Protein AF-A0A511N8W2-F1 (afdb_monomer)

Solvent-accessible surface area (backbone atoms only — not comparable to full-atom values): 8350 Å² total; per-residue (Å²): 138,83,81,77,79,82,70,83,72,68,70,80,70,69,76,50,68,64,41,61,33,32,39,33,55,68,37,48,77,72,57,50,54,57,56,45,70,63,23,81,43,63,38,71,33,42,85,87,65,61,78,80,73,67,73,60,55,53,55,48,32,35,78,76,67,76,49,80,81,80,91,78,64,99,80,51,60,68,64,51,48,52,52,50,51,49,53,48,50,52,52,39,36,77,69,64,48,42,33,37,40,40,39,32,32,58,89,38,92,56,36,35,37,42,25,40,27,49,53,92,48,47,68,59,51,50,51,51,27,62,78,67,74,44,61,75,44,79,54,87,97

Organism: Deinococcus cellulosilyticus (strain DSM 18568 / NBRC 106333 / KACC 11606 / 5516J-15) (NCBI:txid1223518)

pLDDT: mean 73.38, std 18.89, range [29.2, 95.69]

Secondary structure (DSSP, 8-state):
---------------GGGS-EEEEEEE-HHHHHHHHHH-SEEEEE-TT-PPP-HHHHHHHHHHHH--------TT-HHHHHHHHHHHHHHHHHHHT-EEEEEEEESS-TT-EEEEEEEGGGHHHHHHHHHHTT--EEEE--

Radius of gyration: 16.41 Å; Cα contacts (8 Å, |Δi|>4): 184; chains: 1; bounding box: 54×36×40 Å

Sequence (141 aa):
MSAAPFHKLAAVSMRHDHLPTFHIRGISRWQMAYFARLADLHQFFHPAGEEPVLPDLVGYAYRNFDLYTSREQVMASQEQERQLLKQVLERVSLEKTHAIYVLHSKDHQDVGCCCLIKRRWEDEVFRLLEEFDLKREWVRS

Mean predicted aligned error: 10.43 Å

Structure (mmCIF, N/CA/C/O backbone):
data_AF-A0A511N8W2-F1
#
_entry.id   AF-A0A511N8W2-F1
#
loop_
_atom_site.group_PDB
_atom_site.id
_atom_site.type_symbol
_atom_site.label_atom_id
_atom_site.label_alt_id
_atom_site.label_comp_id
_atom_site.label_asym_id
_at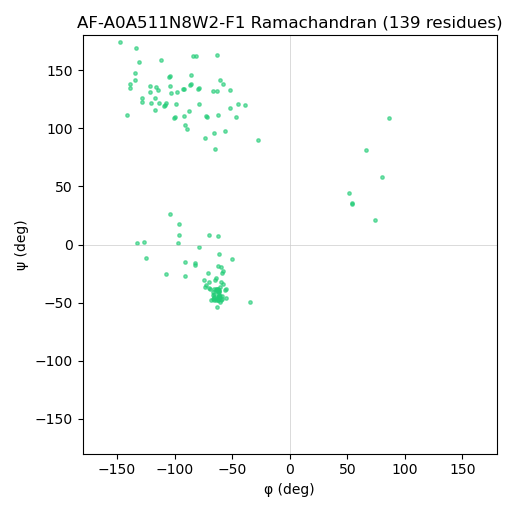om_site.label_entity_id
_atom_site.label_seq_id
_atom_site.pdbx_PDB_ins_code
_atom_site.Cartn_x
_atom_site.Cartn_y
_atom_site.Cartn_z
_atom_site.occupancy
_atom_site.B_iso_or_equiv
_atom_site.auth_seq_id
_atom_site.auth_comp_id
_atom_site.auth_asym_id
_atom_site.auth_atom_id
_atom_site.pdbx_PDB_model_num
ATOM 1 N N . MET A 1 1 ? 42.981 4.349 12.248 1.00 34.69 1 MET A N 1
ATOM 2 C CA . MET A 1 1 ? 41.947 5.344 11.883 1.00 34.69 1 MET A CA 1
ATOM 3 C C . MET A 1 1 ? 40.797 4.571 11.249 1.00 34.69 1 MET A C 1
ATOM 5 O O . MET A 1 1 ? 40.938 4.101 10.137 1.00 34.69 1 MET A O 1
ATOM 9 N N . SER A 1 2 ? 39.924 4.020 12.091 1.00 31.20 2 SER A N 1
ATOM 10 C CA . SER A 1 2 ? 38.540 4.477 12.315 1.00 31.20 2 SER A CA 1
ATOM 11 C C . SER A 1 2 ? 37.634 4.295 11.091 1.00 31.20 2 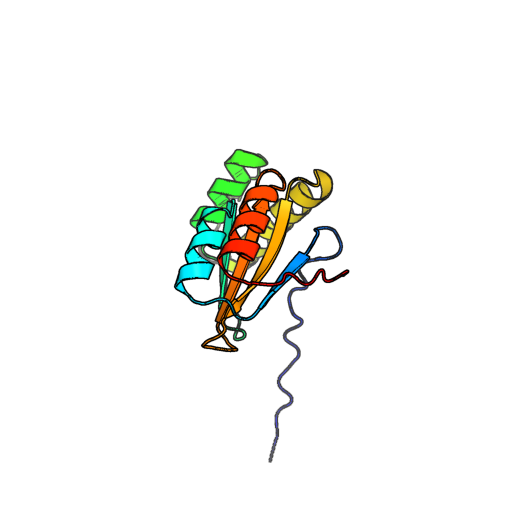SER A C 1
ATOM 13 O O . SER A 1 2 ? 37.387 5.236 10.346 1.00 31.20 2 SER A O 1
ATOM 15 N N . ALA A 1 3 ? 37.136 3.069 10.908 1.00 29.64 3 ALA A N 1
ATOM 16 C CA . ALA A 1 3 ? 35.843 2.843 10.275 1.00 29.64 3 ALA A CA 1
ATOM 17 C C . ALA A 1 3 ? 34.822 2.824 11.418 1.00 29.64 3 ALA A C 1
ATOM 19 O O . ALA A 1 3 ? 34.787 1.878 12.207 1.00 29.64 3 ALA A O 1
ATOM 20 N N . ALA A 1 4 ? 34.078 3.915 11.580 1.00 29.89 4 ALA A N 1
ATOM 21 C CA . ALA A 1 4 ? 32.999 3.966 12.553 1.00 29.89 4 ALA A CA 1
ATOM 22 C C . ALA A 1 4 ? 31.925 2.932 12.156 1.00 29.89 4 ALA A C 1
ATOM 24 O O . ALA A 1 4 ? 31.537 2.886 10.985 1.00 29.89 4 ALA A O 1
ATOM 25 N N . PRO A 1 5 ? 31.439 2.098 13.091 1.00 36.22 5 PRO A N 1
ATOM 26 C CA . PRO A 1 5 ? 30.315 1.221 12.828 1.00 36.22 5 PRO A CA 1
ATOM 27 C C . PRO A 1 5 ? 29.076 2.111 12.765 1.00 36.22 5 PRO A C 1
ATOM 29 O O . PRO A 1 5 ? 28.664 2.679 13.777 1.00 36.22 5 PRO A O 1
ATOM 32 N N . PHE A 1 6 ? 28.503 2.292 11.575 1.00 34.84 6 PHE A N 1
ATOM 33 C CA . PHE A 1 6 ? 27.234 2.997 11.461 1.00 34.84 6 PHE A CA 1
ATOM 34 C C . PHE A 1 6 ? 26.186 2.203 12.226 1.00 34.84 6 PHE A C 1
ATOM 36 O O . PHE A 1 6 ? 25.864 1.053 11.921 1.00 34.84 6 PHE A O 1
ATOM 43 N N . HIS A 1 7 ? 25.758 2.829 13.313 1.00 29.20 7 HIS A N 1
ATOM 44 C CA . HIS A 1 7 ? 24.787 2.318 14.241 1.00 29.20 7 HIS A CA 1
ATOM 45 C C . HIS A 1 7 ? 23.534 1.885 13.492 1.00 29.20 7 HIS A C 1
ATOM 47 O O . HIS A 1 7 ? 22.987 2.628 12.682 1.00 29.20 7 HIS A O 1
ATOM 53 N N . LYS A 1 8 ? 23.084 0.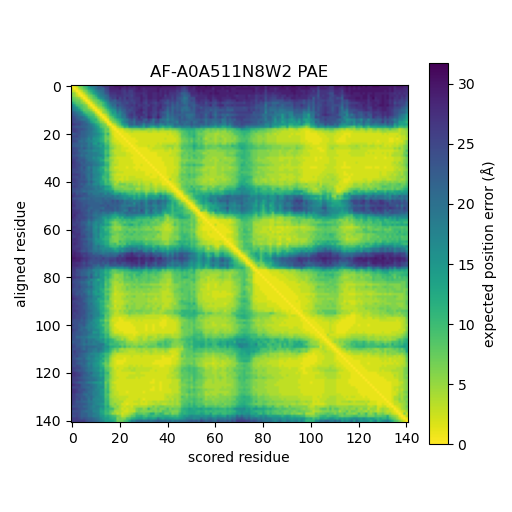679 13.846 1.00 33.81 8 LYS A N 1
ATOM 54 C CA . LYS A 1 8 ? 21.688 0.252 13.884 1.00 33.81 8 LYS A CA 1
ATOM 55 C C . LYS A 1 8 ? 20.757 1.448 14.134 1.00 33.81 8 LYS A C 1
ATOM 57 O O . LYS A 1 8 ? 20.400 1.725 15.276 1.00 33.81 8 LYS A O 1
ATOM 62 N N . LEU A 1 9 ? 20.295 2.100 13.075 1.00 32.97 9 LEU A N 1
ATOM 63 C CA . LEU A 1 9 ? 18.921 2.560 13.061 1.00 32.97 9 LEU A CA 1
ATOM 64 C C . LEU A 1 9 ? 18.140 1.279 12.854 1.00 32.97 9 LEU A C 1
ATOM 66 O O . LEU A 1 9 ? 18.016 0.772 11.741 1.00 32.97 9 LEU A O 1
ATOM 70 N N . ALA A 1 10 ? 17.756 0.672 13.978 1.00 31.11 10 ALA A N 1
ATOM 71 C CA . ALA A 1 10 ? 16.699 -0.308 13.981 1.00 31.11 10 ALA A CA 1
ATOM 72 C C . ALA A 1 10 ? 15.583 0.321 13.156 1.00 31.11 10 ALA A C 1
ATOM 74 O O . ALA A 1 10 ? 15.020 1.341 13.559 1.00 31.11 10 ALA A O 1
ATOM 75 N N . ALA A 1 11 ? 15.364 -0.241 11.964 1.00 36.97 11 ALA A N 1
ATOM 76 C CA . ALA A 1 11 ? 14.157 -0.033 11.206 1.00 36.97 11 ALA A CA 1
ATOM 77 C C . ALA A 1 11 ? 13.044 -0.017 12.244 1.00 36.97 11 ALA A C 1
ATOM 79 O O . ALA A 1 11 ? 12.933 -0.964 13.032 1.00 36.97 11 ALA A O 1
ATOM 80 N N . VAL A 1 12 ? 12.305 1.090 12.332 1.00 35.72 12 VAL A N 1
ATOM 81 C CA . VAL A 1 12 ? 11.017 1.055 13.005 1.00 35.72 12 VAL A CA 1
ATOM 82 C C . VAL A 1 12 ? 10.282 -0.026 12.244 1.00 35.72 12 VAL A C 1
ATOM 84 O O . VAL A 1 12 ? 9.847 0.180 11.114 1.00 35.72 12 VAL A O 1
ATOM 87 N N . SER A 1 13 ? 10.298 -1.230 12.806 1.00 35.91 13 SER A N 1
ATOM 88 C CA . SER A 1 13 ? 9.589 -2.356 12.265 1.00 35.91 13 SER A CA 1
ATOM 89 C C . SER A 1 13 ? 8.152 -1.920 12.435 1.00 35.91 13 SER A C 1
ATOM 91 O O . SER A 1 13 ? 7.585 -2.026 13.525 1.00 35.91 13 SER A O 1
ATOM 93 N N . MET A 1 14 ? 7.570 -1.360 11.370 1.00 39.72 14 MET A N 1
ATOM 94 C CA . MET A 1 14 ? 6.146 -1.520 11.171 1.00 39.72 14 MET A CA 1
ATOM 95 C C . MET A 1 14 ? 5.929 -2.999 11.453 1.00 39.72 14 MET A C 1
ATO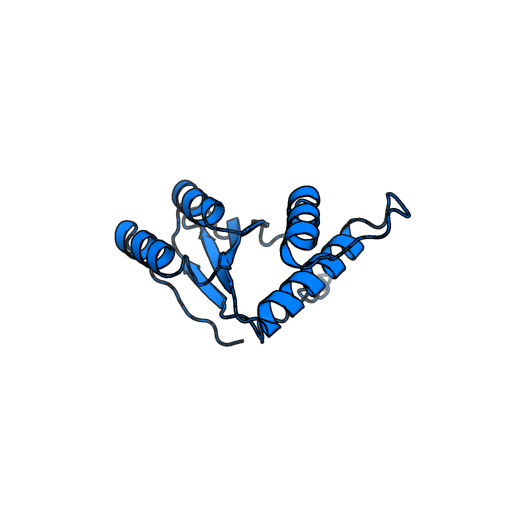M 97 O O . MET A 1 14 ? 6.636 -3.840 10.890 1.00 39.72 14 MET A O 1
ATOM 101 N N . ARG A 1 15 ? 5.095 -3.324 12.438 1.00 42.50 15 ARG A N 1
ATOM 102 C CA . ARG A 1 15 ? 4.685 -4.708 12.644 1.00 42.50 15 ARG A CA 1
ATOM 103 C C . ARG A 1 15 ? 3.880 -5.079 11.400 1.00 42.50 15 ARG A C 1
ATOM 105 O O . ARG A 1 15 ? 2.662 -4.938 11.373 1.00 42.50 15 ARG A O 1
ATOM 112 N N . HIS A 1 16 ? 4.598 -5.439 10.338 1.00 46.62 16 HIS A N 1
ATOM 113 C CA . HIS A 1 16 ? 4.084 -6.001 9.098 1.00 46.62 16 HIS A CA 1
ATOM 114 C C . HIS A 1 16 ? 3.343 -7.314 9.394 1.00 46.62 16 HIS A C 1
ATOM 116 O O . HIS A 1 16 ? 2.461 -7.697 8.635 1.00 46.62 16 HIS A O 1
ATOM 122 N N . ASP A 1 17 ? 3.616 -7.902 10.562 1.00 51.97 17 ASP A N 1
ATOM 123 C CA . ASP A 1 17 ? 3.130 -9.158 11.129 1.00 51.97 17 ASP A CA 1
ATOM 124 C C . ASP A 1 17 ? 1.599 -9.342 11.105 1.00 51.97 17 ASP A C 1
ATOM 126 O O . ASP A 1 17 ? 1.106 -10.440 11.370 1.00 51.97 17 ASP A O 1
ATOM 130 N N . HIS A 1 18 ? 0.804 -8.301 10.829 1.00 59.19 18 HIS A N 1
ATOM 131 C CA . HIS A 1 18 ? -0.659 -8.412 10.819 1.00 59.19 18 HIS A CA 1
ATOM 132 C C . HIS A 1 18 ? -1.361 -7.968 9.532 1.00 59.19 18 HIS A C 1
ATOM 134 O O . HIS A 1 18 ? -2.545 -8.270 9.367 1.00 59.19 18 HIS A O 1
ATOM 140 N N . LEU A 1 19 ? -0.670 -7.300 8.603 1.00 74.06 19 LEU A N 1
ATOM 141 C CA . LEU A 1 19 ? -1.269 -6.882 7.335 1.00 74.06 19 LEU A CA 1
ATOM 142 C C . LEU A 1 19 ? -0.619 -7.615 6.162 1.00 74.06 19 LEU A C 1
ATOM 144 O O . LEU A 1 19 ? 0.610 -7.644 6.069 1.00 74.06 19 LEU A O 1
ATOM 148 N N . PRO A 1 20 ? -1.413 -8.164 5.220 1.00 83.62 20 PRO A N 1
ATOM 149 C CA . PRO A 1 20 ? -0.864 -8.688 3.978 1.00 83.62 20 PRO A CA 1
ATOM 150 C C . PRO A 1 20 ? 0.015 -7.627 3.310 1.00 83.62 20 PRO A C 1
ATOM 152 O O . PRO A 1 20 ? -0.470 -6.547 2.973 1.00 83.62 20 PRO A O 1
ATOM 155 N N . THR A 1 21 ? 1.305 -7.928 3.161 1.00 85.50 21 THR A N 1
ATOM 156 C CA . THR A 1 21 ? 2.289 -7.028 2.556 1.00 85.50 21 THR A CA 1
ATOM 157 C C . THR A 1 21 ? 2.788 -7.636 1.249 1.00 85.50 21 THR A C 1
ATOM 159 O O . THR A 1 21 ? 3.320 -8.748 1.226 1.00 85.50 21 THR A O 1
ATOM 162 N N . PHE A 1 22 ? 2.610 -6.912 0.148 1.00 88.44 22 PHE A N 1
ATOM 163 C CA . PHE A 1 22 ? 2.998 -7.339 -1.192 1.00 88.44 22 PHE A CA 1
ATOM 164 C C . PHE A 1 22 ? 4.069 -6.417 -1.753 1.00 88.44 22 PHE A C 1
ATOM 166 O O . PHE A 1 22 ? 3.957 -5.198 -1.668 1.00 88.44 22 PHE A O 1
ATOM 173 N N . HIS A 1 23 ? 5.093 -6.995 -2.363 1.00 88.94 23 HIS A N 1
ATOM 174 C CA . HIS A 1 23 ? 6.164 -6.258 -3.015 1.00 88.94 23 HIS A CA 1
ATOM 175 C C . HIS A 1 23 ? 5.955 -6.295 -4.524 1.00 88.94 23 HIS A C 1
ATOM 177 O O . HIS A 1 23 ? 5.744 -7.360 -5.095 1.00 88.94 23 HIS A O 1
ATOM 183 N N . ILE A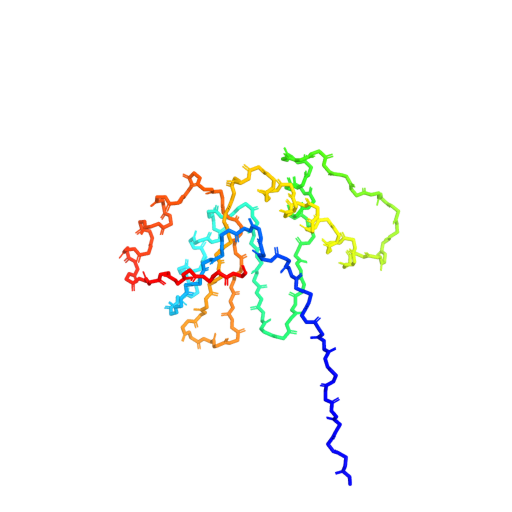 1 24 ? 6.022 -5.137 -5.172 1.00 90.75 24 ILE A N 1
ATOM 184 C CA . ILE A 1 24 ? 5.931 -4.997 -6.626 1.00 90.75 24 ILE A CA 1
ATOM 185 C C . ILE A 1 24 ? 7.226 -4.342 -7.084 1.00 90.75 24 ILE A C 1
ATOM 187 O O . ILE A 1 24 ? 7.586 -3.263 -6.614 1.00 90.75 24 ILE A O 1
ATOM 191 N N . ARG A 1 25 ? 7.954 -5.012 -7.972 1.00 90.62 25 ARG A N 1
ATOM 192 C CA . ARG A 1 25 ? 9.269 -4.571 -8.451 1.00 90.62 25 ARG A CA 1
ATOM 193 C C . ARG A 1 25 ? 9.198 -4.161 -9.911 1.00 90.62 25 ARG A C 1
ATOM 195 O O . ARG A 1 25 ? 8.312 -4.599 -10.634 1.00 90.62 25 ARG A O 1
ATOM 202 N N . GLY A 1 26 ? 10.166 -3.360 -10.347 1.00 88.62 26 GLY A N 1
ATOM 203 C CA . GLY A 1 26 ? 10.280 -2.992 -11.757 1.00 88.62 26 GLY A CA 1
ATOM 204 C C . GLY A 1 26 ? 9.228 -1.976 -12.205 1.00 88.62 26 GLY A C 1
ATOM 205 O O . GLY A 1 26 ? 8.979 -1.834 -13.400 1.00 88.62 26 GLY A O 1
ATOM 206 N N . ILE A 1 27 ? 8.637 -1.236 -11.265 1.00 90.56 27 ILE A N 1
ATOM 207 C CA . ILE A 1 27 ? 7.609 -0.248 -11.574 1.00 90.56 27 ILE A CA 1
ATOM 208 C C . ILE A 1 27 ? 8.242 1.102 -11.932 1.00 90.56 27 ILE A C 1
ATOM 210 O O . ILE A 1 27 ? 9.198 1.556 -11.308 1.00 90.56 27 ILE A O 1
ATOM 214 N N . SER A 1 28 ? 7.725 1.763 -12.961 1.00 91.25 28 SER A N 1
ATOM 215 C CA . SER A 1 28 ? 8.139 3.122 -13.327 1.00 91.25 28 SER A CA 1
ATOM 216 C C . SER A 1 28 ? 7.450 4.181 -12.463 1.00 91.25 28 SER A C 1
ATOM 218 O O . SER A 1 28 ? 6.391 3.948 -11.876 1.00 91.25 28 SER A O 1
ATOM 220 N N . ARG A 1 29 ? 8.003 5.399 -12.442 1.00 85.94 29 ARG A N 1
ATOM 221 C CA . ARG A 1 29 ? 7.445 6.516 -11.660 1.00 85.94 29 ARG A CA 1
ATOM 222 C C . ARG A 1 29 ? 5.979 6.829 -11.990 1.00 85.94 29 ARG A C 1
ATOM 224 O O . ARG A 1 29 ? 5.205 7.134 -11.088 1.00 85.94 29 ARG A O 1
ATOM 231 N N . TRP A 1 30 ? 5.583 6.766 -13.263 1.00 90.12 30 TRP A N 1
ATOM 232 C CA . TRP A 1 30 ? 4.201 7.065 -13.653 1.00 90.12 30 TRP A CA 1
ATOM 233 C C . TRP A 1 30 ? 3.234 5.951 -13.233 1.00 90.12 30 TRP A C 1
ATOM 235 O O . TRP A 1 30 ? 2.122 6.249 -12.809 1.00 90.12 30 TRP A O 1
ATOM 245 N N . GLN A 1 31 ? 3.664 4.686 -13.265 1.00 92.94 31 GLN A N 1
ATOM 246 C CA . GLN A 1 31 ? 2.869 3.556 -12.772 1.00 92.94 31 GLN A CA 1
ATOM 247 C C . GLN A 1 31 ? 2.689 3.638 -11.253 1.00 92.94 31 GLN A C 1
ATOM 249 O O . GLN A 1 31 ? 1.580 3.442 -10.766 1.00 92.94 31 GLN A O 1
ATOM 254 N N . MET A 1 32 ? 3.731 4.015 -10.496 1.00 89.88 32 MET A N 1
ATOM 255 C CA . MET A 1 32 ? 3.604 4.257 -9.050 1.00 89.88 32 MET A CA 1
ATOM 256 C C . MET A 1 32 ? 2.510 5.281 -8.732 1.00 89.88 32 MET A C 1
ATOM 258 O O . MET A 1 32 ? 1.765 5.103 -7.773 1.00 89.88 32 MET A O 1
ATOM 262 N N . ALA A 1 33 ? 2.374 6.326 -9.555 1.00 89.00 33 ALA A N 1
ATOM 263 C CA . ALA A 1 33 ? 1.330 7.328 -9.372 1.00 89.00 33 ALA A CA 1
ATOM 264 C C . ALA A 1 33 ? -0.090 6.749 -9.528 1.00 89.00 33 ALA A C 1
ATOM 266 O O . ALA A 1 33 ? -1.008 7.246 -8.881 1.00 89.00 33 ALA A O 1
ATOM 267 N N . TYR A 1 34 ? -0.289 5.697 -10.333 1.00 92.31 34 TYR A N 1
ATOM 268 C CA . TYR A 1 34 ? -1.581 5.003 -10.415 1.00 92.31 34 TYR A CA 1
ATOM 269 C C . TYR A 1 34 ? -1.905 4.258 -9.120 1.00 92.31 34 TYR A C 1
ATOM 271 O O . TYR A 1 34 ? -2.991 4.440 -8.578 1.00 92.31 34 TYR A O 1
ATOM 279 N N . PHE A 1 35 ? -0.955 3.496 -8.572 1.00 90.75 35 PHE A N 1
ATOM 280 C CA . PHE A 1 35 ? -1.157 2.812 -7.290 1.00 90.75 35 PHE A CA 1
ATOM 281 C C . PHE A 1 35 ? -1.352 3.796 -6.131 1.00 90.75 35 PHE A C 1
ATOM 283 O O . PHE A 1 35 ? -2.223 3.585 -5.291 1.00 90.75 35 PHE A O 1
ATOM 290 N N . ALA A 1 36 ? -0.610 4.908 -6.116 1.00 87.69 36 ALA A N 1
ATOM 291 C CA . ALA A 1 36 ? -0.758 5.951 -5.103 1.00 87.69 36 ALA A CA 1
ATOM 292 C C . ALA A 1 36 ? -2.170 6.565 -5.085 1.00 87.69 36 ALA A C 1
ATOM 294 O O . ALA A 1 36 ? -2.667 6.905 -4.018 1.00 87.69 36 ALA A O 1
ATOM 295 N N . ARG A 1 37 ? -2.856 6.648 -6.236 1.00 90.12 37 ARG A N 1
ATOM 296 C CA . ARG A 1 37 ? -4.250 7.130 -6.318 1.00 90.12 37 ARG A CA 1
ATOM 297 C C . ARG A 1 37 ? -5.276 6.160 -5.734 1.00 90.12 37 ARG A C 1
ATOM 299 O O . ARG A 1 37 ? -6.358 6.594 -5.357 1.00 90.12 37 ARG A O 1
ATOM 306 N N . LEU A 1 38 ? -4.963 4.865 -5.688 1.00 90.56 38 LEU A N 1
ATOM 307 C CA . LEU A 1 38 ? -5.816 3.854 -5.053 1.00 90.56 38 LEU A CA 1
ATOM 308 C C . LEU A 1 38 ? -5.618 3.802 -3.535 1.00 90.56 38 LEU A C 1
ATOM 310 O O . LEU A 1 38 ? -6.434 3.215 -2.821 1.00 90.56 38 LEU A O 1
ATOM 314 N N . ALA A 1 39 ? -4.513 4.366 -3.052 1.00 88.31 39 ALA A N 1
ATOM 315 C CA . ALA A 1 39 ? -4.121 4.288 -1.665 1.00 88.31 39 ALA A CA 1
ATOM 316 C C . ALA A 1 39 ? -4.902 5.288 -0.814 1.00 88.31 39 ALA A C 1
ATOM 318 O O . ALA A 1 39 ? -5.006 6.467 -1.142 1.00 88.31 39 ALA A O 1
ATOM 319 N N . ASP A 1 40 ? -5.411 4.813 0.319 1.00 85.00 40 ASP A N 1
ATOM 320 C CA . ASP A 1 40 ? -5.944 5.702 1.347 1.00 85.00 40 ASP A CA 1
ATOM 321 C C . ASP A 1 40 ? -4.816 6.493 2.023 1.00 85.00 40 ASP A C 1
ATOM 323 O O . ASP A 1 40 ? -5.009 7.636 2.433 1.00 85.00 40 ASP A O 1
ATOM 327 N N . LEU A 1 41 ? -3.635 5.874 2.117 1.00 80.00 41 LEU A N 1
ATOM 328 C CA . LEU A 1 41 ? -2.390 6.493 2.550 1.00 80.00 41 LEU A CA 1
ATOM 329 C C . LEU A 1 41 ? -1.257 5.999 1.660 1.00 80.00 41 LEU A C 1
ATOM 331 O O . LEU A 1 41 ? -1.124 4.795 1.433 1.00 80.00 41 LEU A O 1
ATOM 335 N N . HIS A 1 42 ? -0.402 6.906 1.206 1.00 77.06 42 HIS A N 1
ATOM 336 C CA . HIS A 1 42 ? 0.838 6.533 0.544 1.00 77.06 42 HIS A CA 1
ATOM 337 C C . HIS A 1 42 ? 2.007 7.354 1.077 1.00 77.06 42 HIS A C 1
ATOM 339 O O . HIS A 1 42 ? 1.865 8.529 1.408 1.00 77.06 42 HIS A O 1
ATOM 345 N N . GLN A 1 43 ? 3.186 6.744 1.111 1.00 72.69 43 GLN A N 1
ATOM 346 C CA . GLN A 1 43 ? 4.432 7.419 1.450 1.00 72.69 43 GLN A CA 1
ATOM 347 C C . GLN A 1 43 ? 5.456 7.129 0.364 1.00 72.69 43 GLN A C 1
ATOM 349 O O . GLN A 1 43 ? 5.748 5.970 0.067 1.00 72.69 43 GLN A O 1
ATOM 354 N N . PHE A 1 44 ? 5.989 8.185 -0.245 1.00 69.50 44 PHE A N 1
ATOM 355 C CA . PHE A 1 44 ? 7.192 8.072 -1.061 1.00 69.50 44 PHE A CA 1
ATOM 356 C C . PHE A 1 44 ? 8.390 8.009 -0.126 1.00 69.50 44 PHE A C 1
ATOM 358 O O . PHE A 1 44 ? 8.457 8.778 0.829 1.00 69.50 44 PHE A O 1
ATOM 365 N N . PHE A 1 45 ? 9.314 7.092 -0.383 1.00 64.38 45 PHE A N 1
ATOM 366 C CA . PHE A 1 45 ? 10.502 6.953 0.443 1.00 64.38 45 PHE A CA 1
ATOM 367 C C . PHE A 1 45 ? 11.755 6.810 -0.418 1.00 64.38 45 PHE A C 1
ATOM 369 O O . PHE A 1 45 ? 11.760 6.135 -1.451 1.00 64.38 45 PHE A O 1
ATOM 376 N N . HIS A 1 46 ? 12.825 7.443 0.056 1.00 55.16 46 HIS A N 1
ATOM 377 C CA . HIS A 1 46 ? 14.199 7.067 -0.251 1.00 55.16 46 HIS A CA 1
ATOM 378 C C . HIS A 1 46 ? 14.598 5.971 0.759 1.00 55.16 46 HIS A C 1
ATOM 380 O O . HIS A 1 46 ? 14.185 6.074 1.917 1.00 55.16 46 HIS A O 1
ATOM 386 N N . PRO A 1 47 ? 15.430 4.960 0.447 1.00 50.22 47 PRO A N 1
ATOM 387 C CA . PRO A 1 47 ? 15.981 4.048 1.452 1.00 50.22 47 PRO A CA 1
ATOM 388 C C . PRO A 1 47 ? 16.841 4.773 2.497 1.00 50.22 47 PRO A C 1
ATOM 390 O O . PRO A 1 47 ? 17.205 4.170 3.499 1.00 50.22 47 PRO A O 1
ATOM 393 N N . ALA A 1 48 ? 17.121 6.070 2.299 1.00 50.56 48 ALA A N 1
ATOM 394 C CA . ALA A 1 48 ? 17.712 6.959 3.296 1.00 50.56 48 ALA A CA 1
ATOM 395 C C . ALA A 1 48 ? 16.709 7.490 4.352 1.00 50.56 48 ALA A C 1
ATOM 397 O O . ALA A 1 48 ? 17.134 8.166 5.281 1.00 50.56 48 ALA A O 1
ATOM 398 N N . GLY A 1 49 ? 15.415 7.148 4.262 1.00 47.44 49 GLY A N 1
ATOM 399 C CA . GLY A 1 49 ? 14.456 7.283 5.365 1.00 47.44 49 GLY A CA 1
ATOM 400 C C . GLY A 1 49 ? 13.887 8.683 5.597 1.00 47.44 49 GLY A C 1
ATOM 401 O O . GLY A 1 49 ? 13.992 9.200 6.705 1.00 47.44 49 GLY A O 1
ATOM 402 N N . GLU A 1 50 ? 13.236 9.281 4.596 1.00 49.22 50 GLU A N 1
ATOM 403 C CA . GLU A 1 50 ? 12.428 10.488 4.832 1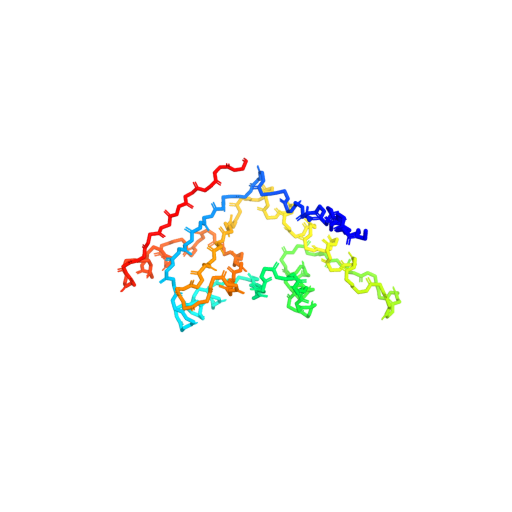.00 49.22 50 GLU A CA 1
ATOM 404 C C . GLU A 1 50 ? 10.997 10.149 5.286 1.00 49.22 50 GLU A C 1
ATOM 406 O O . GLU A 1 50 ? 10.361 9.201 4.811 1.00 49.22 50 GLU A O 1
ATOM 411 N N . GLU A 1 51 ? 10.535 10.919 6.271 1.00 50.19 51 GLU A N 1
ATOM 412 C CA . GLU A 1 51 ? 9.338 10.688 7.082 1.00 50.19 51 GLU A CA 1
ATOM 413 C C . GLU A 1 51 ? 8.030 11.195 6.430 1.00 50.19 51 GLU A C 1
ATOM 415 O O . GLU A 1 51 ? 8.080 11.958 5.463 1.00 50.19 51 GLU A O 1
ATOM 420 N N . PRO A 1 52 ? 6.851 10.729 6.896 1.00 52.59 52 PRO A N 1
ATOM 421 C CA . PRO A 1 52 ? 5.560 10.964 6.245 1.00 52.59 52 PRO A CA 1
ATOM 422 C C . PRO A 1 52 ? 5.121 12.437 6.177 1.00 52.59 52 PRO A C 1
ATOM 424 O O . PRO A 1 52 ? 5.566 13.303 6.922 1.00 52.59 52 PRO A O 1
ATOM 427 N N . VAL A 1 53 ? 4.146 12.709 5.304 1.00 56.53 53 VAL A N 1
ATOM 428 C CA . VAL A 1 53 ? 3.462 14.007 5.197 1.00 56.53 53 VAL A CA 1
ATOM 429 C C . VAL A 1 53 ? 2.245 14.012 6.141 1.00 56.53 53 VAL A C 1
ATOM 431 O O . VAL A 1 53 ? 1.188 13.468 5.829 1.00 56.53 53 VAL A O 1
ATOM 434 N N . LEU A 1 54 ? 2.415 14.626 7.320 1.00 56.44 54 LEU A N 1
ATOM 435 C CA . LEU A 1 54 ? 1.444 14.804 8.424 1.00 56.44 54 LEU A CA 1
ATOM 436 C C . LEU A 1 54 ? -0.043 15.006 8.064 1.00 56.44 54 LEU A C 1
ATOM 438 O O . LEU A 1 54 ? -0.894 14.365 8.689 1.00 56.44 54 LEU A O 1
ATOM 442 N N . PRO A 1 55 ? -0.403 15.916 7.137 1.00 60.31 55 PRO A N 1
ATOM 443 C CA . PRO A 1 55 ? -1.795 16.331 6.967 1.00 60.31 55 PRO A CA 1
ATOM 444 C C . PRO A 1 55 ? -2.738 15.206 6.525 1.00 60.31 55 PRO A C 1
ATOM 446 O O . PRO A 1 55 ? -3.865 15.114 7.021 1.00 60.31 55 PRO A O 1
ATOM 449 N N . ASP A 1 56 ? -2.273 14.325 5.637 1.00 66.88 56 ASP A N 1
ATOM 450 C CA . ASP A 1 56 ? -3.112 13.274 5.054 1.00 66.88 56 ASP A CA 1
ATOM 451 C C . ASP A 1 56 ? -3.407 12.164 6.068 1.00 66.88 56 ASP A C 1
ATOM 453 O O . ASP A 1 56 ? -4.537 11.672 6.155 1.00 66.88 56 ASP A O 1
ATOM 457 N N . LEU A 1 57 ? -2.422 11.840 6.912 1.00 71.81 57 LEU A N 1
ATOM 458 C CA . LEU A 1 57 ? -2.542 10.831 7.960 1.00 71.81 57 LEU A CA 1
ATOM 459 C C . LEU A 1 57 ? -3.542 11.240 9.047 1.00 71.81 57 LEU A C 1
ATOM 461 O O . LEU A 1 57 ? -4.392 10.436 9.428 1.00 71.81 57 LEU A O 1
ATOM 465 N N . VAL A 1 58 ? -3.483 12.491 9.519 1.00 72.94 58 VAL A N 1
ATOM 466 C CA . VAL A 1 58 ? -4.413 13.006 10.542 1.00 72.94 58 VAL A CA 1
ATOM 467 C C . VAL A 1 58 ? -5.846 13.014 10.019 1.00 72.94 58 VAL A C 1
ATOM 469 O O . VAL A 1 58 ? -6.758 12.532 10.693 1.00 72.94 58 VAL A O 1
ATOM 472 N N . GLY A 1 59 ? -6.051 13.499 8.791 1.00 74.62 59 GLY A N 1
ATOM 473 C CA . GLY A 1 59 ? -7.370 13.488 8.163 1.00 74.62 59 GLY A CA 1
ATOM 474 C C . GLY A 1 59 ? -7.917 12.071 7.974 1.00 74.62 59 GLY A C 1
ATOM 475 O O . GLY A 1 59 ? -9.104 11.831 8.198 1.00 74.62 59 GLY A O 1
ATOM 476 N N . TYR A 1 60 ? -7.064 11.124 7.583 1.00 79.44 60 TYR A N 1
ATOM 477 C CA . TYR A 1 60 ? -7.447 9.725 7.429 1.00 79.44 60 TYR A CA 1
ATOM 478 C C . TYR A 1 60 ? -7.826 9.068 8.761 1.00 79.44 60 TYR A C 1
ATOM 480 O O . TYR A 1 60 ? -8.883 8.438 8.850 1.00 79.44 60 TYR A O 1
ATOM 488 N N . ALA A 1 61 ? -6.998 9.252 9.792 1.00 81.00 61 ALA A N 1
ATOM 489 C CA . ALA A 1 61 ? -7.201 8.685 11.120 1.00 81.00 61 ALA A CA 1
ATOM 490 C C . ALA A 1 61 ? -8.512 9.169 11.756 1.00 81.00 61 ALA A C 1
ATOM 492 O O . ALA A 1 61 ? -9.293 8.360 12.257 1.00 81.00 61 ALA A O 1
ATOM 493 N N . TYR A 1 62 ? -8.798 10.469 11.646 1.00 80.62 62 TYR A N 1
ATOM 494 C CA . TYR A 1 62 ? -10.043 11.056 12.131 1.00 80.62 62 TYR A CA 1
ATOM 495 C C . TYR A 1 62 ? -11.269 10.487 11.402 1.00 80.62 62 TYR A C 1
ATOM 497 O O . TYR A 1 62 ? -12.176 9.950 12.033 1.00 80.62 62 TYR A O 1
ATOM 505 N N . ARG A 1 63 ? -11.283 10.541 10.061 1.00 81.94 63 ARG A N 1
ATOM 506 C CA . ARG A 1 63 ? -12.457 10.150 9.259 1.00 81.94 63 ARG A CA 1
ATOM 507 C C . ARG A 1 63 ? -12.822 8.671 9.364 1.00 81.94 63 ARG A C 1
ATOM 509 O O . ARG A 1 63 ? -13.987 8.339 9.173 1.00 81.94 63 ARG A O 1
ATOM 516 N N . ASN A 1 64 ? -11.840 7.796 9.577 1.00 82.00 64 ASN A N 1
ATOM 517 C CA . ASN A 1 64 ? -12.056 6.349 9.506 1.00 82.00 64 ASN A CA 1
ATOM 518 C C . ASN A 1 64 ? -12.045 5.667 10.879 1.00 82.00 64 ASN A C 1
ATOM 520 O O . ASN A 1 64 ? -12.659 4.614 11.009 1.00 82.00 64 ASN A O 1
ATOM 524 N N . PHE A 1 65 ? -11.378 6.241 11.888 1.00 81.88 65 PHE A N 1
ATOM 525 C CA . PHE A 1 65 ? -11.157 5.564 13.173 1.00 81.88 65 PHE A CA 1
ATOM 526 C C . PHE A 1 65 ? -11.468 6.415 14.405 1.00 81.88 65 PHE A C 1
ATOM 528 O O . PHE A 1 65 ? -11.268 5.926 15.516 1.00 81.88 65 PHE A O 1
ATOM 535 N N . ASP A 1 66 ? -11.936 7.658 14.231 1.00 80.81 66 ASP A N 1
ATOM 536 C CA . ASP A 1 66 ? -12.201 8.590 15.336 1.00 80.81 66 ASP A CA 1
ATOM 537 C C . ASP A 1 66 ? -10.966 8.782 16.247 1.00 80.81 66 ASP A C 1
ATOM 539 O O . ASP A 1 66 ? -11.054 8.876 17.470 1.00 80.81 66 ASP A O 1
ATOM 543 N N . LEU A 1 67 ? -9.771 8.770 15.639 1.00 79.19 67 LEU A N 1
ATOM 544 C CA . LEU A 1 67 ? -8.499 8.976 16.331 1.00 79.19 67 LEU A CA 1
ATOM 545 C C . LEU A 1 67 ? -8.122 10.460 16.316 1.00 79.19 67 LEU A C 1
ATOM 547 O O . LEU A 1 67 ? -8.154 11.111 15.270 1.00 79.19 67 LEU A O 1
ATOM 551 N N . TYR A 1 68 ? -7.711 10.972 17.476 1.00 71.06 68 TYR A N 1
ATOM 552 C CA . TYR A 1 68 ? -7.383 12.379 17.691 1.00 71.06 68 TYR A CA 1
ATOM 553 C C . TYR A 1 68 ? -5.942 12.531 18.172 1.00 71.06 68 TYR A C 1
ATOM 555 O O . TYR A 1 68 ? -5.503 11.822 19.076 1.00 71.06 68 TYR A O 1
ATOM 563 N N . THR A 1 69 ? -5.222 13.506 17.619 1.00 67.19 69 THR A N 1
ATOM 564 C CA . THR A 1 69 ? -3.959 13.979 18.194 1.00 67.19 69 THR A CA 1
ATOM 565 C C . THR A 1 69 ? -4.247 15.158 19.127 1.00 67.19 69 THR A C 1
ATOM 567 O O . THR A 1 69 ? -5.027 16.054 18.793 1.00 67.19 69 THR A O 1
ATOM 570 N N . SER A 1 70 ? -3.660 15.168 20.329 1.00 58.91 70 SER A N 1
ATOM 571 C CA . SER A 1 70 ? -3.747 16.336 21.209 1.00 58.91 70 SER A CA 1
ATOM 572 C C . SER A 1 70 ? -2.987 17.500 20.567 1.00 58.91 70 SER A C 1
ATOM 574 O O . SER A 1 70 ? -1.862 17.348 20.101 1.00 58.91 70 SER A O 1
ATOM 576 N N . ARG A 1 71 ? -3.603 18.687 20.524 1.00 54.25 71 ARG A N 1
ATOM 577 C CA . ARG A 1 71 ? -3.042 19.898 19.888 1.00 54.25 71 ARG A CA 1
ATOM 578 C C . ARG A 1 71 ? -1.846 20.514 20.631 1.00 54.25 71 ARG A C 1
ATOM 580 O O . ARG A 1 71 ? -1.422 21.618 20.290 1.00 54.25 71 ARG A O 1
ATOM 587 N N . GLU A 1 72 ? -1.308 19.851 21.649 1.00 51.50 72 GLU A N 1
ATOM 588 C CA . GLU A 1 72 ? -0.220 20.405 22.446 1.00 51.50 72 GLU A CA 1
ATOM 589 C C . GLU A 1 72 ? 1.152 20.088 21.828 1.00 51.50 72 GLU A C 1
ATOM 591 O O . GLU A 1 72 ? 1.605 18.948 21.792 1.00 51.50 72 GLU A O 1
ATOM 596 N N . GLN A 1 73 ? 1.811 21.176 21.415 1.00 47.03 73 GLN A N 1
ATOM 597 C CA . GLN A 1 73 ? 3.243 21.364 21.153 1.00 47.03 73 GLN A CA 1
ATOM 598 C C . GLN A 1 73 ? 3.801 21.003 19.761 1.00 47.03 73 GLN A C 1
ATOM 600 O O . GLN A 1 73 ? 4.055 19.866 19.382 1.00 47.03 73 GLN A O 1
ATOM 605 N N . VAL A 1 74 ? 4.129 22.095 19.065 1.00 52.59 74 VAL A N 1
ATOM 606 C CA . VAL A 1 74 ? 4.646 22.299 17.701 1.00 52.59 74 VAL A CA 1
ATOM 607 C C . VAL A 1 74 ? 6.037 21.676 17.430 1.00 52.59 74 VAL A C 1
ATOM 609 O O . VAL A 1 74 ? 6.592 21.872 16.357 1.00 52.59 74 VAL A O 1
ATOM 612 N N . MET A 1 75 ? 6.617 20.894 18.349 1.00 46.56 75 MET A N 1
ATOM 613 C CA . MET A 1 75 ? 7.974 20.329 18.189 1.00 46.56 75 MET A CA 1
ATOM 614 C C . MET A 1 75 ? 8.083 18.804 18.370 1.00 46.56 75 MET A C 1
ATOM 616 O O . MET A 1 75 ? 9.177 18.266 18.230 1.00 46.56 75 MET A O 1
ATOM 620 N N . ALA A 1 76 ? 6.977 18.091 18.612 1.00 50.56 76 ALA A N 1
ATOM 621 C CA . ALA A 1 76 ? 6.958 16.626 18.748 1.00 50.56 76 ALA A CA 1
ATOM 622 C C . ALA A 1 76 ? 6.390 15.898 17.507 1.00 50.56 76 ALA A C 1
ATOM 624 O O . ALA A 1 76 ? 5.852 14.799 17.631 1.00 50.56 76 ALA A O 1
ATOM 625 N N . SER A 1 77 ? 6.475 16.508 16.318 1.00 68.88 77 SER A N 1
ATOM 626 C CA . SER A 1 77 ? 5.660 16.115 15.157 1.00 68.88 77 SER A CA 1
ATOM 627 C C . SER A 1 77 ? 5.923 14.676 14.692 1.00 68.88 77 SER A C 1
ATOM 629 O O . SER A 1 77 ? 4.991 13.887 14.587 1.00 68.88 77 SER A O 1
ATOM 631 N N . GLN A 1 78 ? 7.192 14.298 14.543 1.00 66.62 78 GLN A N 1
ATOM 632 C CA . GLN A 1 78 ? 7.603 13.004 13.989 1.00 66.62 78 GLN A CA 1
ATOM 633 C C . GLN A 1 78 ? 7.229 11.808 14.870 1.00 66.62 78 GLN A C 1
ATOM 635 O O . GLN A 1 78 ? 6.732 10.788 14.393 1.00 66.62 78 GLN A O 1
ATOM 640 N N . GLU A 1 79 ? 7.429 11.915 16.184 1.00 71.50 79 GLU A N 1
ATOM 641 C CA . GLU A 1 79 ? 7.042 10.835 17.094 1.00 71.50 79 GLU A CA 1
ATOM 642 C C . GLU A 1 79 ? 5.514 10.725 17.183 1.00 71.50 79 GLU A C 1
ATOM 644 O O . GLU A 1 79 ? 4.971 9.623 17.172 1.00 71.50 79 GLU A O 1
ATOM 649 N N . GLN A 1 80 ? 4.798 11.853 17.178 1.00 72.44 80 GLN A N 1
ATOM 650 C CA . GLN A 1 80 ? 3.334 11.858 17.127 1.00 72.44 80 GLN A CA 1
ATOM 651 C C . GLN A 1 80 ? 2.799 11.233 15.829 1.00 72.44 80 GLN A C 1
ATOM 653 O O . GLN A 1 80 ? 1.846 10.457 15.880 1.00 72.44 80 GLN A O 1
ATOM 658 N N . GLU A 1 81 ? 3.427 11.504 14.682 1.00 71.62 81 GLU A N 1
ATOM 659 C CA . GLU A 1 81 ? 3.115 10.868 13.396 1.00 71.62 81 GLU A CA 1
ATOM 660 C C . GLU A 1 81 ? 3.295 9.359 13.449 1.00 71.62 81 GLU A C 1
ATOM 662 O O . GLU A 1 81 ? 2.409 8.611 13.037 1.00 71.62 81 GLU A O 1
ATOM 667 N N . ARG A 1 82 ? 4.428 8.904 13.992 1.00 72.06 82 ARG A N 1
ATOM 668 C CA . ARG A 1 82 ? 4.728 7.478 14.138 1.00 72.06 82 ARG A CA 1
ATOM 669 C C . ARG A 1 82 ? 3.713 6.790 15.041 1.00 72.06 82 ARG A C 1
ATOM 671 O O . ARG A 1 82 ? 3.232 5.711 14.695 1.00 72.06 82 ARG A O 1
ATOM 678 N N . GLN A 1 83 ? 3.341 7.412 16.161 1.00 76.06 83 GLN A N 1
ATOM 679 C CA . GLN A 1 83 ? 2.313 6.877 17.056 1.00 76.06 83 GLN A CA 1
ATOM 680 C C . GLN A 1 83 ? 0.933 6.849 16.390 1.00 76.06 83 GLN A C 1
ATOM 682 O O . GLN A 1 83 ? 0.226 5.847 16.500 1.00 76.06 83 GLN A O 1
ATOM 687 N N . LEU A 1 84 ? 0.555 7.898 15.656 1.00 78.94 84 LEU A N 1
ATOM 688 C CA . LEU A 1 84 ? -0.721 7.943 14.946 1.00 78.94 84 LEU A CA 1
ATOM 689 C C . LEU A 1 84 ? -0.784 6.896 13.829 1.00 78.94 84 LEU A C 1
ATOM 691 O O . LEU A 1 84 ? -1.764 6.160 13.727 1.00 78.94 84 LEU A O 1
ATOM 695 N N . LEU A 1 85 ? 0.276 6.782 13.025 1.00 77.00 85 LEU A N 1
ATOM 696 C CA . LEU A 1 85 ? 0.387 5.767 11.981 1.00 77.00 85 LEU A CA 1
ATOM 697 C C . LEU A 1 85 ? 0.279 4.369 12.585 1.00 77.00 85 LEU A C 1
ATOM 699 O O . LEU A 1 85 ? -0.465 3.535 12.075 1.00 77.00 85 LEU A O 1
ATOM 703 N N . LYS A 1 86 ? 0.961 4.123 13.707 1.00 77.12 86 LYS A N 1
ATOM 704 C CA . LYS A 1 86 ? 0.873 2.854 14.428 1.00 77.12 86 LYS A CA 1
ATOM 705 C C . LYS A 1 86 ? -0.563 2.543 14.860 1.00 77.12 86 LYS A C 1
ATOM 707 O O . LYS A 1 86 ? -1.029 1.439 14.597 1.00 77.12 86 LYS A O 1
ATOM 712 N N . GLN A 1 87 ? -1.282 3.502 15.444 1.00 80.38 87 GLN A N 1
ATOM 713 C CA . GLN A 1 87 ? -2.683 3.311 15.845 1.00 80.38 87 GLN A CA 1
ATOM 714 C C . GLN A 1 87 ? -3.601 3.031 14.647 1.00 80.38 87 GLN A C 1
ATOM 716 O O . GLN A 1 87 ? -4.463 2.154 14.719 1.00 80.38 87 GLN A O 1
ATOM 721 N N . VAL A 1 88 ? -3.401 3.735 13.529 1.00 82.19 88 VAL A N 1
ATOM 722 C CA . VAL A 1 88 ? -4.134 3.487 12.278 1.00 82.19 88 VAL A CA 1
ATOM 723 C C . VAL A 1 88 ? -3.872 2.068 11.775 1.00 82.19 88 VAL A C 1
ATOM 725 O O . VAL A 1 88 ? -4.817 1.335 11.490 1.00 82.19 88 VAL A O 1
ATOM 728 N N . LEU A 1 89 ? -2.606 1.649 11.700 1.00 78.75 89 LEU A N 1
ATOM 729 C CA . LEU A 1 89 ? -2.236 0.310 11.238 1.00 78.75 89 LEU A CA 1
ATOM 730 C C . LEU A 1 89 ? -2.773 -0.789 12.166 1.00 78.75 89 LEU A C 1
ATOM 732 O O . LEU A 1 89 ? -3.243 -1.814 11.677 1.00 78.75 89 LEU A O 1
ATOM 736 N N . GLU A 1 90 ? -2.771 -0.571 13.484 1.00 80.88 90 GLU A N 1
ATOM 737 C CA . GLU A 1 90 ? -3.363 -1.491 14.463 1.00 80.88 90 GLU A CA 1
ATOM 738 C C . GLU A 1 90 ? -4.872 -1.666 14.238 1.00 80.88 90 GLU A C 1
ATOM 740 O O . GLU A 1 90 ? -5.359 -2.798 14.189 1.00 80.88 90 GLU A O 1
ATOM 745 N N . ARG A 1 91 ? -5.614 -0.570 14.024 1.00 83.31 91 ARG A N 1
ATOM 746 C CA . ARG A 1 91 ? -7.054 -0.623 13.712 1.00 83.31 91 ARG A CA 1
ATOM 747 C C . ARG A 1 91 ? -7.330 -1.351 12.403 1.00 83.31 91 ARG A C 1
ATOM 749 O O . ARG A 1 91 ? -8.145 -2.270 12.361 1.00 83.31 91 ARG A O 1
ATOM 756 N N . VAL A 1 92 ? -6.587 -1.004 11.358 1.00 83.31 92 VAL A N 1
ATOM 757 C CA . VAL A 1 92 ? -6.694 -1.623 10.033 1.00 83.31 92 VAL A CA 1
ATOM 758 C C . VAL A 1 92 ? -6.384 -3.124 10.073 1.00 83.31 92 VAL A C 1
ATOM 760 O O . VAL A 1 92 ? -7.038 -3.911 9.386 1.00 83.31 92 VAL A O 1
ATOM 763 N N . SER A 1 93 ? -5.425 -3.530 10.904 1.00 79.44 93 SER A N 1
ATOM 764 C CA . SER A 1 93 ? -5.085 -4.929 11.171 1.00 79.44 93 SER A CA 1
ATOM 765 C C . SER A 1 93 ? -6.232 -5.690 11.839 1.00 79.44 93 SER A C 1
ATOM 767 O O . SER A 1 93 ? -6.598 -6.775 11.382 1.00 79.44 93 SER A O 1
ATOM 769 N N . LEU A 1 94 ? -6.840 -5.115 12.883 1.00 81.19 94 LEU A N 1
ATOM 770 C CA . LEU A 1 94 ? -7.978 -5.729 13.577 1.00 81.19 94 LEU A CA 1
ATOM 771 C C . LEU A 1 94 ? -9.177 -5.924 12.642 1.00 81.19 94 LEU A C 1
ATOM 773 O O . LEU A 1 94 ? -9.820 -6.972 12.668 1.00 81.19 94 LEU A O 1
ATOM 777 N N . GLU A 1 95 ? -9.444 -4.940 11.788 1.00 83.62 95 GLU A N 1
ATOM 778 C CA . GLU A 1 95 ? -10.568 -4.968 10.850 1.00 83.62 95 GLU A CA 1
ATOM 779 C C . GLU A 1 95 ? -10.276 -5.768 9.570 1.00 83.62 95 GLU A C 1
ATOM 781 O O . GLU A 1 95 ? -11.200 -6.132 8.843 1.00 83.62 95 GLU A O 1
ATOM 786 N N . LYS A 1 96 ? -9.001 -6.066 9.281 1.00 82.44 96 LYS A N 1
ATOM 787 C CA . LYS A 1 96 ? -8.538 -6.783 8.076 1.00 82.44 96 LYS A CA 1
ATOM 788 C C . LYS A 1 96 ? -9.015 -6.140 6.767 1.00 82.44 96 LYS A C 1
ATOM 790 O O . LYS A 1 96 ? -9.293 -6.829 5.781 1.00 82.44 96 LYS A O 1
ATOM 795 N N . THR A 1 97 ? -9.102 -4.812 6.753 1.00 86.38 97 THR A N 1
ATOM 796 C CA . THR A 1 97 ? -9.712 -4.030 5.665 1.00 86.38 97 THR A CA 1
ATOM 797 C C . THR A 1 97 ? -8.731 -3.600 4.580 1.00 86.38 97 THR A C 1
ATOM 799 O O . THR A 1 97 ? -9.175 -3.225 3.494 1.00 86.38 97 THR A O 1
ATOM 802 N N . HIS A 1 98 ? -7.419 -3.676 4.823 1.00 89.62 98 HIS A N 1
ATOM 803 C CA . HIS A 1 98 ? -6.389 -3.198 3.893 1.00 89.62 98 HIS A CA 1
ATOM 804 C C . HIS A 1 98 ? -5.254 -4.206 3.697 1.00 89.62 98 HIS A C 1
ATOM 806 O O . HIS A 1 98 ? -5.124 -5.182 4.436 1.00 89.62 98 HIS A O 1
ATOM 812 N N . ALA A 1 99 ? -4.425 -3.923 2.699 1.00 88.50 99 ALA A N 1
ATOM 813 C CA . ALA A 1 99 ? -3.125 -4.532 2.476 1.00 88.50 99 ALA A CA 1
ATOM 814 C C . ALA A 1 99 ? -2.078 -3.435 2.228 1.00 88.50 99 ALA A C 1
ATOM 816 O O . ALA A 1 99 ? -2.415 -2.316 1.825 1.00 88.50 99 ALA A O 1
ATOM 817 N N . ILE A 1 100 ? -0.814 -3.768 2.473 1.00 86.44 100 ILE A N 1
ATOM 818 C CA . ILE A 1 100 ? 0.332 -2.907 2.191 1.00 86.44 100 ILE A CA 1
ATOM 819 C C . ILE A 1 100 ? 0.937 -3.327 0.850 1.00 86.44 100 ILE A C 1
ATOM 821 O O . ILE A 1 100 ? 1.222 -4.504 0.635 1.00 86.44 100 ILE A O 1
ATOM 825 N N . TYR A 1 101 ? 1.175 -2.362 -0.033 1.00 88.56 101 TYR A N 1
ATOM 826 C CA . TYR A 1 101 ? 1.877 -2.559 -1.297 1.00 88.56 101 TYR A CA 1
ATOM 827 C C . TYR A 1 101 ? 3.169 -1.749 -1.302 1.00 88.56 101 TYR A C 1
ATOM 829 O O . TYR A 1 101 ? 3.142 -0.521 -1.246 1.00 88.56 101 TYR A O 1
ATOM 837 N N . VAL A 1 102 ? 4.301 -2.445 -1.365 1.00 87.81 102 VAL A N 1
ATOM 838 C CA . VAL A 1 102 ? 5.640 -1.858 -1.420 1.00 87.81 102 VAL A CA 1
ATOM 839 C C . VAL A 1 102 ? 6.115 -1.862 -2.869 1.00 87.81 102 VAL A C 1
ATOM 841 O O . VAL A 1 102 ? 6.399 -2.913 -3.444 1.00 87.81 102 VAL A O 1
ATOM 844 N N . LEU A 1 103 ? 6.188 -0.678 -3.462 1.00 89.19 103 LEU A N 1
ATOM 845 C CA . LEU A 1 103 ? 6.507 -0.440 -4.864 1.00 89.19 103 LEU A CA 1
ATOM 846 C C . LEU A 1 103 ? 7.987 -0.062 -5.004 1.00 89.19 103 LEU A C 1
ATOM 848 O O . LEU A 1 103 ? 8.410 0.945 -4.440 1.00 89.19 103 LEU A O 1
ATOM 852 N N . HIS A 1 104 ? 8.760 -0.834 -5.770 1.00 87.88 104 HIS A N 1
ATOM 853 C CA . HIS A 1 104 ? 10.202 -0.629 -5.980 1.00 87.88 104 HIS A CA 1
ATOM 854 C C . HIS A 1 104 ? 10.485 -0.146 -7.397 1.00 87.88 104 HIS A C 1
ATOM 856 O O . HIS A 1 104 ? 10.195 -0.864 -8.36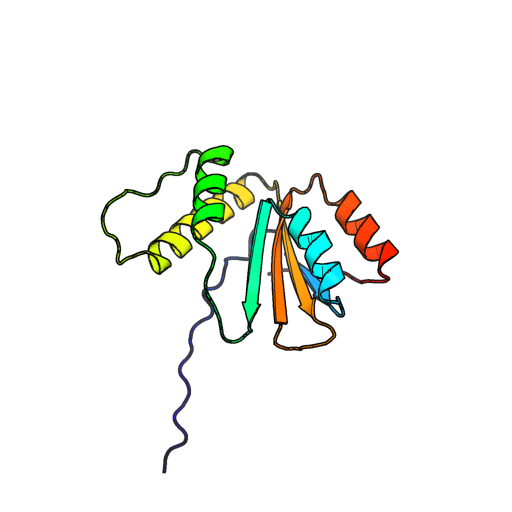2 1.00 87.88 104 HIS A O 1
ATOM 862 N N . SER A 1 105 ? 11.068 1.048 -7.522 1.00 87.50 105 SER A N 1
ATOM 863 C CA . SER A 1 105 ? 11.340 1.658 -8.823 1.00 87.50 105 SER A CA 1
ATOM 864 C C . SER A 1 105 ? 12.270 0.802 -9.677 1.00 87.50 105 SER A C 1
ATOM 866 O O . SER A 1 105 ? 13.231 0.211 -9.186 1.00 87.50 105 SER A O 1
ATOM 868 N N . LYS A 1 106 ? 11.986 0.753 -10.982 1.00 87.06 106 LYS A N 1
ATOM 869 C CA . LYS A 1 106 ? 12.888 0.144 -11.970 1.00 87.06 106 LYS A CA 1
ATOM 870 C C . LYS A 1 106 ? 14.107 1.013 -12.274 1.00 87.06 106 LYS A C 1
ATOM 872 O O . LYS A 1 106 ? 15.155 0.484 -12.622 1.00 87.06 106 LYS A O 1
ATOM 877 N N . ASP A 1 107 ? 13.946 2.333 -12.178 1.00 85.00 107 ASP A N 1
ATOM 878 C CA . ASP A 1 107 ? 14.929 3.310 -12.656 1.00 85.00 107 ASP A CA 1
ATOM 879 C C . ASP A 1 107 ? 15.924 3.689 -11.548 1.00 85.00 107 ASP A C 1
ATOM 881 O O . ASP A 1 107 ? 17.071 4.042 -11.815 1.00 85.00 107 ASP A O 1
ATOM 885 N N . HIS A 1 108 ? 15.492 3.589 -10.288 1.00 78.44 108 HIS A N 1
ATOM 886 C CA . HIS A 1 108 ? 16.277 3.981 -9.123 1.00 78.44 108 HIS A CA 1
ATOM 887 C C . HIS A 1 108 ? 16.045 2.984 -7.991 1.00 78.44 108 HIS A C 1
ATOM 889 O O . HIS A 1 108 ? 14.963 2.953 -7.413 1.00 78.44 108 HIS A O 1
ATOM 895 N N . GLN A 1 109 ? 17.065 2.198 -7.640 1.00 70.19 109 GLN A N 1
ATOM 896 C CA . GLN A 1 109 ? 16.975 1.239 -6.525 1.00 70.19 109 GLN A CA 1
ATOM 897 C C . GLN A 1 109 ? 16.626 1.924 -5.195 1.00 70.19 109 GLN A C 1
ATOM 899 O O . GLN A 1 109 ? 16.044 1.303 -4.310 1.00 70.19 109 GLN A O 1
ATOM 904 N N . ASP A 1 110 ? 16.910 3.224 -5.118 1.00 69.50 110 ASP A N 1
ATOM 905 C CA . ASP A 1 110 ? 16.674 4.064 -3.960 1.00 69.50 110 ASP A CA 1
ATO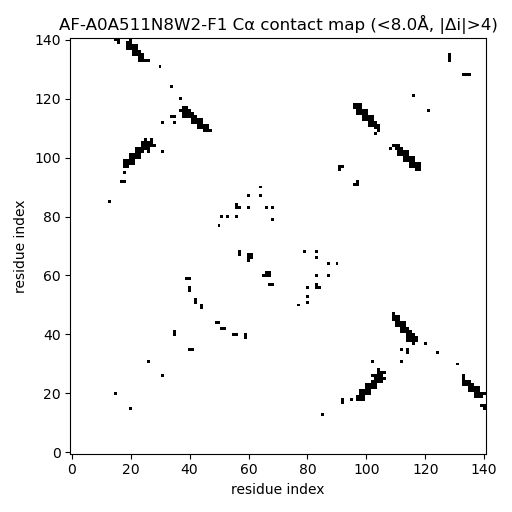M 906 C C . ASP A 1 110 ? 15.355 4.850 -4.011 1.00 69.50 110 ASP A C 1
ATOM 908 O O . ASP A 1 110 ? 15.173 5.824 -3.288 1.00 69.50 110 ASP A O 1
ATOM 912 N N . VAL A 1 111 ? 14.407 4.468 -4.863 1.00 74.06 111 VAL A N 1
ATOM 913 C CA . VAL A 1 111 ? 13.105 5.141 -4.920 1.00 74.06 111 VAL A CA 1
ATOM 914 C C . VAL A 1 111 ? 11.992 4.116 -4.828 1.00 74.06 111 VAL A C 1
ATOM 916 O O . VAL A 1 111 ? 11.906 3.182 -5.628 1.00 74.06 111 VAL A O 1
ATOM 919 N N . GLY A 1 112 ? 11.097 4.328 -3.869 1.00 83.19 112 GLY A N 1
ATOM 920 C CA . GLY A 1 112 ? 9.930 3.487 -3.686 1.00 83.19 112 GLY A CA 1
ATOM 921 C C . GLY A 1 112 ? 8.723 4.236 -3.152 1.00 83.19 112 GLY A C 1
ATOM 922 O O . GLY A 1 112 ? 8.768 5.424 -2.821 1.00 83.19 112 GLY A O 1
ATOM 923 N N . CYS A 1 113 ? 7.613 3.512 -3.089 1.00 82.00 113 CYS A N 1
ATOM 924 C CA . CYS A 1 113 ? 6.394 3.986 -2.460 1.00 82.00 113 CYS A CA 1
ATOM 925 C C . CYS A 1 113 ? 5.753 2.859 -1.652 1.00 82.00 113 CYS A C 1
ATOM 927 O O . CYS A 1 113 ? 5.736 1.708 -2.083 1.00 82.00 113 CYS A O 1
ATOM 929 N N . CYS A 1 114 ? 5.262 3.183 -0.461 1.00 83.38 114 CYS A N 1
ATOM 930 C CA . CYS A 1 114 ? 4.484 2.277 0.369 1.00 83.38 114 CYS A CA 1
ATOM 931 C C . CYS A 1 114 ? 3.037 2.755 0.336 1.00 83.38 114 CYS A C 1
ATOM 933 O O . CYS A 1 114 ? 2.766 3.906 0.680 1.00 83.38 114 CYS A O 1
ATOM 935 N N . CYS A 1 115 ? 2.122 1.894 -0.095 1.00 86.75 115 CYS A N 1
ATOM 936 C CA . CYS A 1 115 ? 0.709 2.215 -0.238 1.00 86.75 115 CYS A CA 1
ATOM 937 C C . CYS A 1 115 ? -0.129 1.343 0.697 1.00 86.75 115 CYS A C 1
ATOM 939 O O . CYS A 1 115 ? -0.061 0.115 0.630 1.00 86.75 115 CYS A O 1
ATOM 941 N N . LEU A 1 116 ? -0.965 1.972 1.518 1.00 87.25 116 LEU A N 1
ATOM 942 C CA . LEU A 1 116 ? -2.031 1.310 2.259 1.00 87.25 116 LEU A CA 1
ATOM 943 C C . LEU A 1 116 ? -3.311 1.365 1.419 1.00 87.25 116 LEU A C 1
ATOM 945 O O . LEU A 1 116 ? -3.887 2.435 1.220 1.00 87.25 116 LEU A O 1
ATOM 949 N N . ILE A 1 117 ? -3.752 0.213 0.914 1.00 90.50 117 ILE A N 1
ATOM 950 C CA . ILE A 1 117 ? -4.874 0.116 -0.030 1.00 90.50 117 ILE A CA 1
ATOM 951 C C . ILE A 1 117 ? -5.968 -0.773 0.566 1.00 90.50 117 ILE A C 1
ATOM 953 O O . ILE A 1 117 ? -5.689 -1.887 1.022 1.00 90.50 117 ILE A O 1
ATOM 957 N N . LYS A 1 118 ? -7.229 -0.315 0.544 1.00 90.88 118 LYS A N 1
ATOM 958 C CA . LYS A 1 118 ? -8.385 -1.143 0.935 1.00 90.88 118 LYS A CA 1
ATOM 959 C C . LYS A 1 118 ? -8.473 -2.398 0.080 1.00 90.88 118 LYS A C 1
ATOM 961 O O . LYS A 1 118 ? -8.399 -2.332 -1.142 1.00 90.88 118 LYS A O 1
ATOM 966 N N . ARG A 1 119 ? -8.780 -3.531 0.708 1.00 89.88 119 ARG A N 1
ATOM 967 C CA . ARG A 1 119 ? -8.951 -4.822 0.025 1.00 89.88 119 ARG A CA 1
ATOM 968 C C . ARG A 1 119 ? -10.049 -4.816 -1.040 1.00 89.88 119 ARG A C 1
ATOM 970 O O . ARG A 1 119 ? -9.963 -5.575 -1.990 1.00 89.88 119 ARG A O 1
ATOM 977 N N . ARG A 1 120 ? -11.043 -3.924 -0.941 1.00 92.25 120 ARG A N 1
ATOM 978 C CA . ARG A 1 120 ? -12.061 -3.744 -1.997 1.00 92.25 120 ARG A CA 1
ATOM 979 C C . ARG A 1 120 ? -11.486 -3.269 -3.339 1.00 92.25 120 ARG A C 1
ATOM 981 O O . ARG A 1 120 ? -12.170 -3.365 -4.344 1.00 92.25 120 ARG A O 1
ATOM 988 N N . TRP A 1 121 ? -10.271 -2.718 -3.339 1.00 94.19 121 TRP A N 1
ATOM 989 C CA . TRP A 1 121 ? -9.546 -2.298 -4.539 1.00 94.19 121 TRP A CA 1
ATOM 990 C C . TRP A 1 121 ? -8.559 -3.366 -5.030 1.00 94.19 121 TRP A C 1
ATOM 992 O O . TRP A 1 121 ? -7.756 -3.083 -5.912 1.00 94.19 121 TRP A O 1
ATOM 1002 N N . GLU A 1 122 ? -8.577 -4.579 -4.465 1.00 91.19 122 GLU A N 1
ATOM 1003 C CA . GLU A 1 122 ? -7.629 -5.633 -4.846 1.00 91.19 122 GLU A CA 1
ATOM 1004 C C . GLU A 1 122 ? -7.782 -6.033 -6.324 1.00 91.19 122 GLU A C 1
ATOM 1006 O O . GLU A 1 122 ? -6.775 -6.176 -7.010 1.00 91.19 122 GLU A O 1
ATOM 1011 N N . ASP A 1 123 ? -9.010 -6.086 -6.847 1.00 93.44 123 ASP A N 1
ATOM 1012 C CA . ASP A 1 123 ? -9.270 -6.354 -8.270 1.00 93.44 123 ASP A CA 1
ATOM 1013 C C . ASP A 1 123 ? -8.664 -5.280 -9.185 1.00 93.44 123 ASP A C 1
ATOM 1015 O O . ASP A 1 123 ? -8.088 -5.589 -10.226 1.00 93.44 123 ASP A O 1
ATOM 1019 N N . GLU A 1 124 ? -8.724 -4.013 -8.771 1.00 95.44 124 GLU A N 1
ATOM 1020 C CA . GLU A 1 124 ? -8.130 -2.903 -9.519 1.00 95.44 124 GLU A CA 1
ATOM 1021 C C . GLU A 1 124 ? -6.597 -2.954 -9.467 1.00 95.44 124 GLU A C 1
ATOM 1023 O O . GLU A 1 124 ? -5.922 -2.706 -10.464 1.00 95.44 124 GLU A O 1
ATOM 1028 N N . VAL A 1 125 ? -6.030 -3.350 -8.324 1.00 93.25 125 VAL A N 1
ATOM 1029 C CA . VAL A 1 125 ? -4.593 -3.618 -8.203 1.00 93.25 125 VAL A CA 1
ATOM 1030 C C . VAL A 1 125 ? -4.172 -4.755 -9.134 1.00 93.25 125 VAL A C 1
ATOM 1032 O O . VAL A 1 125 ? -3.163 -4.615 -9.822 1.00 93.25 125 VAL A O 1
ATOM 1035 N N . PHE A 1 126 ? -4.925 -5.857 -9.197 1.00 93.06 126 PHE A N 1
ATOM 1036 C CA . PHE A 1 126 ? -4.642 -6.955 -10.125 1.00 93.06 126 PHE A CA 1
ATOM 1037 C C . PHE A 1 126 ? -4.718 -6.511 -11.583 1.00 93.06 126 PHE A C 1
ATOM 1039 O O . PHE A 1 126 ? -3.796 -6.794 -12.345 1.00 93.06 126 PHE A O 1
ATOM 1046 N N . ARG A 1 127 ? -5.751 -5.744 -11.943 1.00 95.69 127 ARG A N 1
ATOM 1047 C CA . ARG A 1 127 ? -5.898 -5.163 -13.280 1.00 95.69 127 ARG A CA 1
ATOM 1048 C C . ARG A 1 127 ? -4.672 -4.332 -13.672 1.00 95.69 127 ARG A C 1
ATOM 1050 O O . ARG A 1 127 ? -4.157 -4.498 -14.772 1.00 95.69 127 ARG A O 1
ATOM 1057 N N . LEU A 1 128 ? -4.176 -3.475 -12.772 1.00 94.19 128 LEU A N 1
ATOM 1058 C CA . LEU A 1 128 ? -2.964 -2.677 -13.006 1.00 94.19 128 LEU A CA 1
ATOM 1059 C C . LEU A 1 128 ? -1.701 -3.538 -13.122 1.00 94.19 128 LEU A C 1
ATOM 1061 O O . LEU A 1 128 ? -0.825 -3.231 -13.925 1.00 94.19 128 LEU A O 1
ATOM 1065 N N . LEU A 1 129 ? -1.582 -4.600 -12.320 1.00 93.75 129 LEU A N 1
ATOM 1066 C CA . LEU A 1 129 ? -0.453 -5.527 -12.414 1.00 93.75 129 LEU A CA 1
ATOM 1067 C C . LEU A 1 129 ? -0.412 -6.215 -13.783 1.00 93.75 129 LEU A C 1
ATOM 1069 O O . LEU A 1 129 ? 0.652 -6.272 -14.390 1.00 93.75 129 LEU A O 1
ATOM 1073 N N . GLU A 1 130 ? -1.556 -6.677 -14.285 1.00 94.00 130 GLU A N 1
ATOM 1074 C CA . GLU A 1 130 ? -1.668 -7.289 -15.613 1.00 94.00 130 GLU A CA 1
ATOM 1075 C C . GLU A 1 130 ? -1.407 -6.281 -16.738 1.00 94.00 130 GLU A C 1
ATOM 1077 O O . GLU A 1 130 ? -0.606 -6.553 -17.629 1.00 94.00 130 GLU A O 1
ATOM 1082 N N . GLU A 1 131 ? -2.023 -5.094 -16.676 1.00 93.94 131 GLU A N 1
ATOM 1083 C CA . GLU A 1 131 ? -1.848 -4.026 -17.674 1.00 93.94 131 GLU A CA 1
ATOM 1084 C C . GLU A 1 131 ? -0.378 -3.605 -17.819 1.00 93.94 131 GLU A C 1
ATOM 1086 O O . GLU A 1 131 ? 0.080 -3.259 -18.909 1.00 93.94 131 GLU A O 1
ATOM 1091 N N . PHE A 1 132 ? 0.373 -3.638 -16.718 1.00 92.69 132 PHE A N 1
ATOM 1092 C CA . PHE A 1 132 ? 1.769 -3.215 -16.671 1.00 92.69 132 PHE A CA 1
ATOM 1093 C C . PHE A 1 132 ? 2.783 -4.359 -16.785 1.00 92.69 132 PHE A C 1
ATOM 1095 O O . PHE A 1 132 ? 3.981 -4.076 -16.726 1.00 92.69 132 PHE A O 1
ATOM 1102 N N . ASP A 1 133 ? 2.332 -5.609 -16.936 1.00 91.81 133 ASP A N 1
ATOM 1103 C CA . ASP A 1 133 ? 3.169 -6.819 -16.890 1.00 91.81 133 ASP A CA 1
ATOM 1104 C C . ASP A 1 133 ? 4.063 -6.876 -15.630 1.00 91.81 133 ASP A C 1
ATOM 1106 O O . ASP A 1 133 ? 5.265 -7.152 -15.661 1.00 91.81 133 ASP A O 1
ATOM 1110 N N . LEU A 1 134 ? 3.468 -6.550 -14.480 1.00 90.75 134 LEU A N 1
ATOM 1111 C CA . LEU A 1 134 ? 4.127 -6.528 -13.178 1.00 90.75 134 LEU A CA 1
ATOM 1112 C C . LEU A 1 134 ? 3.724 -7.742 -12.343 1.00 90.75 134 LEU A C 1
ATOM 1114 O O . LEU A 1 134 ? 2.578 -8.187 -12.329 1.00 90.75 134 LEU A O 1
ATOM 1118 N N .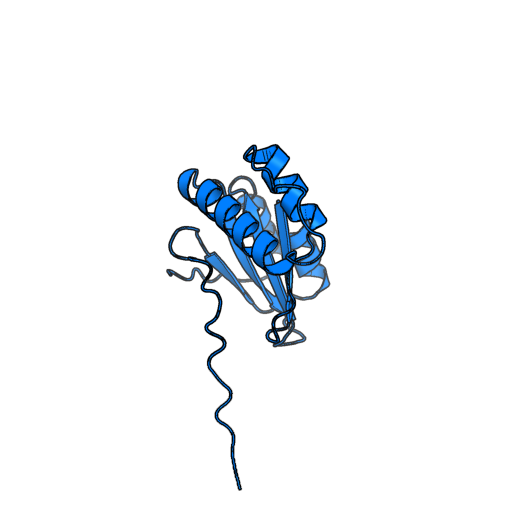 LYS A 1 135 ? 4.674 -8.240 -11.551 1.00 88.00 135 LYS A N 1
ATOM 1119 C CA . LYS A 1 135 ? 4.434 -9.315 -10.583 1.00 88.00 135 LYS A CA 1
ATOM 1120 C C . LYS A 1 135 ? 4.398 -8.757 -9.168 1.00 88.00 135 LYS A C 1
ATOM 1122 O O . LYS A 1 135 ? 5.169 -7.858 -8.828 1.00 88.00 135 LYS A O 1
ATOM 1127 N N . ARG A 1 136 ? 3.530 -9.337 -8.335 1.00 84.44 136 ARG A N 1
ATOM 1128 C CA . ARG A 1 136 ? 3.525 -9.114 -6.886 1.00 84.44 136 ARG A CA 1
ATOM 1129 C C . ARG A 1 136 ? 4.122 -10.315 -6.157 1.00 84.44 136 ARG A C 1
ATOM 1131 O O . ARG A 1 136 ? 3.779 -11.457 -6.448 1.00 84.44 136 ARG A O 1
ATOM 1138 N N . GLU A 1 137 ? 4.969 -10.048 -5.177 1.00 85.62 137 GLU A N 1
ATOM 1139 C CA . GLU A 1 137 ? 5.567 -11.036 -4.283 1.00 85.62 137 GLU A CA 1
ATOM 1140 C C . GLU A 1 137 ? 4.932 -10.878 -2.901 1.00 85.62 137 GLU A C 1
ATOM 1142 O O . GLU A 1 137 ? 5.002 -9.806 -2.300 1.00 85.62 137 GLU A O 1
ATOM 1147 N N . TRP A 1 138 ? 4.279 -11.924 -2.390 1.00 76.81 138 TRP A N 1
ATOM 1148 C CA . TRP A 1 138 ? 3.775 -11.900 -1.019 1.00 76.81 138 TRP A CA 1
ATOM 1149 C C . TRP A 1 138 ? 4.920 -12.174 -0.048 1.00 76.81 138 TRP A C 1
ATOM 1151 O O . TRP A 1 138 ? 5.538 -13.238 -0.102 1.00 76.81 138 TRP A O 1
ATOM 1161 N N . VAL A 1 139 ? 5.176 -11.234 0.859 1.00 67.62 139 VAL A N 1
ATOM 1162 C CA . VAL A 1 139 ? 6.140 -11.419 1.941 1.00 67.62 139 VAL A CA 1
ATOM 1163 C C . VAL A 1 139 ? 5.351 -11.753 3.201 1.00 67.62 139 VAL A C 1
ATOM 1165 O O . VAL A 1 139 ? 4.632 -10.913 3.742 1.00 67.62 139 VAL A O 1
ATOM 1168 N N . ARG A 1 140 ? 5.448 -13.009 3.650 1.00 53.94 140 ARG A N 1
ATOM 1169 C CA . ARG A 1 140 ? 4.991 -13.385 4.992 1.00 53.94 140 ARG A CA 1
ATOM 1170 C C . ARG A 1 140 ? 5.998 -12.812 5.986 1.00 53.94 140 ARG A C 1
ATOM 1172 O O . ARG A 1 140 ? 7.151 -13.238 5.977 1.00 53.94 140 ARG A O 1
ATOM 1179 N N . SER A 1 141 ? 5.562 -11.815 6.750 1.00 51.03 141 SER A N 1
ATOM 1180 C CA . SER A 1 141 ? 6.256 -11.337 7.954 1.00 51.03 141 SER A CA 1
ATOM 1181 C C . SER A 1 141 ? 5.838 -12.186 9.143 1.00 51.03 141 SER A C 1
ATOM 1183 O O . SER A 1 141 ? 4.669 -12.643 9.142 1.00 51.03 141 SER A O 1
#

Nearest PDB structures (foldseek):
  1o6x-assembly1_A  TM=4.493E-01  e=9.992E-01  Homo sapiens
  2gjf-assembly1_B  TM=4.188E-01  e=1.457E+00  unclassified

Foldseek 3Di:
DDPDDPDDPPPPPPCLQQAWEKEWEADAPVLQVVLQVQFLDKDKFFPVDDADDPPSLQVSCCVPPVDDDDPPDPPCRRVSSVVSVSVVVVVCSVVNFWHWYWYAHNVDNRIIMIGTHGPVCVVVVVVSCVVVVIDMDTDND